Protein AF-A0A7D6W8D1-F1 (afdb_monomer_lite)

Radius of gyration: 21.05 Å; chains: 1; bounding box: 53×31×63 Å

Structure (mmCIF, N/CA/C/O backbone):
data_AF-A0A7D6W8D1-F1
#
_entry.id   AF-A0A7D6W8D1-F1
#
loop_
_atom_site.group_PDB
_atom_site.id
_atom_site.type_symbol
_atom_site.label_atom_id
_atom_site.label_alt_id
_atom_site.label_comp_id
_atom_site.label_asym_id
_atom_site.label_entity_id
_atom_site.label_seq_id
_atom_site.pdbx_PDB_ins_code
_atom_site.Cartn_x
_atom_site.Cartn_y
_atom_site.Cartn_z
_atom_site.occupancy
_atom_site.B_iso_or_equiv
_atom_site.auth_seq_id
_atom_site.auth_comp_id
_atom_site.auth_asym_id
_atom_site.auth_atom_id
_atom_site.pdbx_PDB_model_num
ATOM 1 N N . MET A 1 1 ? 0.403 -10.219 30.443 1.00 34.69 1 MET A N 1
ATOM 2 C CA . MET A 1 1 ? 1.662 -10.890 30.055 1.00 34.69 1 MET A CA 1
ATOM 3 C C . MET A 1 1 ? 2.027 -10.420 28.654 1.00 34.69 1 MET A C 1
ATOM 5 O O . MET A 1 1 ? 1.170 -10.402 27.784 1.00 34.69 1 MET A O 1
ATOM 9 N N . LYS A 1 2 ? 3.244 -9.894 28.506 1.00 34.69 2 LYS A N 1
ATOM 10 C CA . LYS A 1 2 ? 3.793 -9.211 27.327 1.00 34.69 2 LYS A CA 1
ATOM 11 C C . LYS A 1 2 ? 3.785 -10.107 26.075 1.00 34.69 2 LYS A C 1
ATOM 13 O O . LYS A 1 2 ? 4.650 -10.960 25.952 1.00 34.69 2 LYS A O 1
ATOM 18 N N . THR A 1 3 ? 2.891 -9.864 25.123 1.00 34.53 3 THR A N 1
ATOM 19 C CA . THR A 1 3 ? 3.037 -10.349 23.731 1.00 34.53 3 THR A CA 1
ATOM 20 C C . THR A 1 3 ? 2.698 -9.265 22.702 1.00 34.53 3 THR A C 1
ATOM 22 O O . THR A 1 3 ? 2.499 -9.554 21.528 1.00 34.53 3 THR A O 1
ATOM 25 N N . LYS A 1 4 ? 2.643 -7.988 23.116 1.00 42.78 4 LYS A N 1
ATOM 26 C CA . LYS A 1 4 ? 2.142 -6.894 22.266 1.00 42.78 4 LYS A CA 1
ATOM 27 C C . LYS A 1 4 ? 3.167 -6.298 21.284 1.00 42.78 4 LYS A C 1
ATOM 29 O O . LYS A 1 4 ? 2.810 -5.379 20.563 1.00 42.78 4 LYS A O 1
ATOM 34 N N . SER A 1 5 ? 4.412 -6.784 21.218 1.00 48.47 5 SER A N 1
ATOM 35 C CA . SER A 1 5 ? 5.469 -6.115 20.430 1.00 48.47 5 SER A CA 1
ATOM 36 C C . SER A 1 5 ? 6.095 -6.919 19.283 1.00 48.47 5 SER A C 1
ATOM 38 O O . SER A 1 5 ? 6.816 -6.321 18.492 1.00 48.47 5 SER A O 1
ATOM 40 N N . SER A 1 6 ? 5.840 -8.227 19.133 1.00 50.16 6 SER A N 1
ATOM 41 C CA . SER A 1 6 ? 6.478 -9.037 18.069 1.00 50.16 6 SER A CA 1
ATOM 42 C C . SER A 1 6 ? 5.595 -9.294 16.841 1.00 50.16 6 SER A C 1
ATOM 44 O O . SER A 1 6 ? 6.110 -9.490 15.742 1.00 50.16 6 SER A O 1
ATOM 46 N N . LEU A 1 7 ? 4.271 -9.268 17.003 1.00 59.12 7 LEU A N 1
ATOM 47 C CA . LEU A 1 7 ? 3.308 -9.635 15.960 1.00 59.12 7 LEU A CA 1
ATOM 48 C C . LEU A 1 7 ? 3.253 -8.655 14.766 1.00 59.12 7 LEU A C 1
ATOM 50 O O . LEU A 1 7 ? 3.297 -9.128 13.629 1.00 59.12 7 LEU A O 1
ATOM 54 N N . PRO A 1 8 ? 3.239 -7.316 14.958 1.00 62.81 8 PRO A N 1
ATOM 55 C CA . PRO A 1 8 ? 3.261 -6.399 13.819 1.00 62.81 8 PRO A CA 1
ATOM 56 C C . PRO A 1 8 ? 4.590 -6.466 13.056 1.00 62.81 8 PRO A C 1
ATOM 58 O O . PRO A 1 8 ? 4.578 -6.442 11.831 1.00 62.81 8 PRO A O 1
ATOM 61 N N . GLY A 1 9 ? 5.723 -6.641 13.748 1.00 62.62 9 GLY A N 1
ATOM 62 C CA . GLY A 1 9 ? 7.040 -6.770 13.113 1.00 62.62 9 GLY A CA 1
ATOM 63 C C . GLY A 1 9 ? 7.164 -8.008 12.218 1.00 62.62 9 GLY A C 1
ATOM 64 O O . GLY A 1 9 ? 7.670 -7.914 11.101 1.00 62.62 9 GLY A O 1
ATOM 65 N N . ALA A 1 10 ? 6.637 -9.153 12.666 1.00 68.94 10 ALA A N 1
ATOM 66 C CA . ALA A 1 10 ? 6.612 -10.378 11.865 1.00 68.94 10 ALA A CA 1
ATOM 67 C C . ALA A 1 10 ? 5.734 -10.238 10.606 1.00 68.94 10 ALA A C 1
ATOM 69 O O . ALA A 1 10 ? 6.108 -10.722 9.538 1.00 68.94 10 ALA A O 1
ATOM 70 N N . LEU A 1 11 ? 4.605 -9.524 10.705 1.00 68.69 11 LEU A N 1
ATOM 71 C CA . LEU A 1 11 ? 3.729 -9.231 9.564 1.00 68.69 11 LEU A CA 1
ATOM 72 C C . LEU A 1 11 ? 4.390 -8.296 8.538 1.00 68.69 11 LEU A C 1
ATOM 74 O O . LEU A 1 11 ? 4.254 -8.548 7.341 1.00 68.69 11 LEU A O 1
ATOM 78 N N . ILE A 1 12 ? 5.144 -7.272 8.978 1.00 67.12 12 ILE A N 1
ATOM 79 C CA . ILE A 1 12 ? 5.955 -6.417 8.079 1.00 67.12 12 ILE 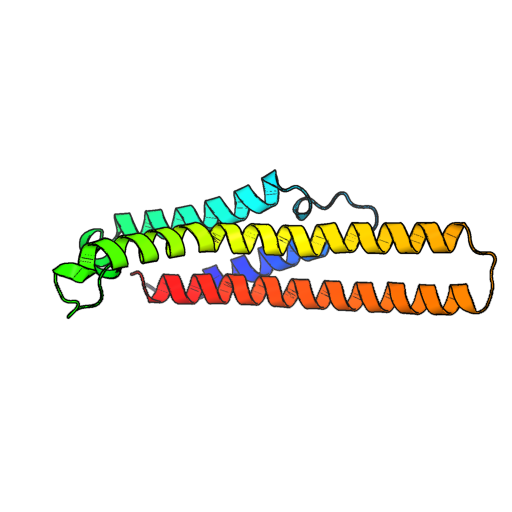A CA 1
ATOM 80 C C . ILE A 1 12 ? 6.881 -7.290 7.250 1.00 67.12 12 ILE A C 1
ATOM 82 O O . ILE A 1 12 ? 6.911 -7.188 6.026 1.00 67.12 12 ILE A O 1
ATOM 86 N N . PHE A 1 13 ? 7.650 -8.132 7.940 1.00 68.44 13 PHE A N 1
ATOM 87 C CA . PHE A 1 13 ? 8.709 -8.904 7.317 1.00 68.44 13 PHE A CA 1
ATOM 88 C C . PHE A 1 13 ? 8.142 -9.925 6.329 1.00 68.44 13 PHE A C 1
ATOM 90 O O . PHE A 1 13 ? 8.647 -10.049 5.218 1.00 68.44 13 PHE A O 1
ATOM 97 N N . LEU A 1 14 ? 7.038 -10.587 6.689 1.00 75.00 14 LEU A N 1
ATOM 98 C CA . LEU A 1 14 ? 6.350 -11.536 5.817 1.00 75.00 14 LEU A CA 1
ATOM 99 C C . LEU A 1 14 ? 5.811 -10.866 4.545 1.00 75.00 14 LEU A C 1
ATOM 101 O O . LEU A 1 14 ? 6.018 -11.378 3.448 1.00 75.00 14 LEU A O 1
ATOM 105 N N . ILE A 1 15 ? 5.166 -9.704 4.667 1.00 74.19 15 ILE A N 1
ATOM 106 C CA . ILE A 1 15 ? 4.581 -9.005 3.512 1.00 74.19 15 ILE A CA 1
ATOM 107 C C . ILE A 1 15 ? 5.665 -8.395 2.627 1.00 74.19 15 ILE A C 1
ATOM 109 O O . ILE A 1 15 ? 5.587 -8.503 1.405 1.00 74.19 15 ILE A O 1
ATOM 113 N N . ALA A 1 16 ? 6.703 -7.809 3.225 1.00 72.31 16 ALA A N 1
ATOM 114 C CA . ALA A 1 16 ? 7.852 -7.305 2.483 1.00 72.31 16 ALA A CA 1
ATOM 115 C C . ALA A 1 16 ? 8.545 -8.431 1.701 1.00 72.31 16 ALA A C 1
ATOM 117 O O . ALA A 1 16 ? 8.863 -8.249 0.529 1.00 72.31 16 ALA A O 1
ATOM 118 N N . PHE A 1 17 ? 8.716 -9.607 2.312 1.00 77.56 17 PHE A N 1
ATOM 119 C CA . PHE A 1 17 ? 9.337 -10.763 1.669 1.00 77.56 17 PHE A CA 1
ATOM 120 C C . PHE A 1 17 ? 8.506 -11.296 0.493 1.00 77.56 17 PHE A C 1
ATOM 122 O O . PHE A 1 17 ? 9.049 -11.537 -0.583 1.00 77.56 17 PHE A O 1
ATOM 129 N N . ILE A 1 18 ? 7.182 -11.402 0.653 1.00 75.31 18 ILE A N 1
ATOM 130 C CA . ILE A 1 18 ? 6.268 -11.811 -0.427 1.00 75.31 18 ILE A CA 1
ATOM 131 C C . ILE A 1 18 ? 6.292 -10.806 -1.589 1.00 75.31 18 ILE A C 1
ATOM 133 O O . ILE A 1 18 ? 6.312 -11.211 -2.752 1.00 75.31 18 ILE A O 1
ATOM 137 N N . ASN A 1 19 ? 6.322 -9.503 -1.294 1.00 77.56 19 ASN A N 1
ATOM 138 C CA . ASN A 1 19 ? 6.387 -8.467 -2.325 1.00 77.56 19 ASN A CA 1
ATOM 139 C C . ASN A 1 19 ? 7.728 -8.481 -3.069 1.00 77.56 19 ASN A C 1
ATOM 141 O O . ASN A 1 19 ? 7.734 -8.379 -4.290 1.00 77.56 19 ASN A O 1
ATOM 145 N N . LEU A 1 20 ? 8.842 -8.669 -2.354 1.00 76.25 20 LEU A N 1
ATOM 146 C CA . LEU A 1 20 ? 10.180 -8.780 -2.944 1.00 76.25 20 LEU A CA 1
ATOM 147 C C . LEU A 1 20 ? 10.312 -10.007 -3.848 1.00 76.25 20 LEU A C 1
ATOM 149 O O . LEU A 1 20 ? 10.828 -9.881 -4.954 1.00 76.25 20 LEU A O 1
ATOM 153 N N . ILE A 1 21 ? 9.801 -11.170 -3.425 1.00 75.88 21 ILE A N 1
ATOM 154 C CA . ILE A 1 21 ? 9.742 -12.363 -4.285 1.00 75.88 21 ILE A CA 1
ATOM 155 C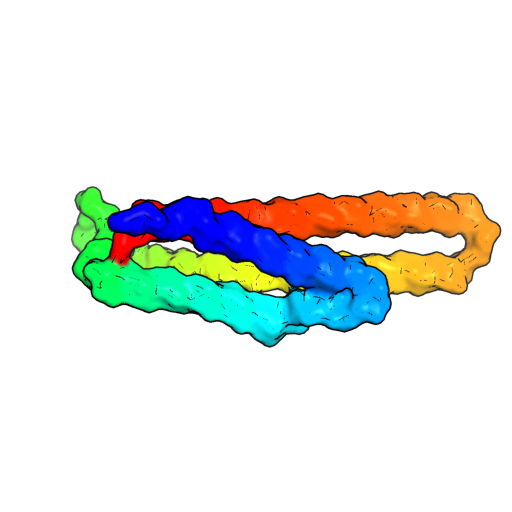 C . ILE A 1 21 ? 8.905 -12.070 -5.530 1.00 75.88 21 ILE A C 1
ATOM 157 O O . ILE A 1 21 ? 9.316 -12.408 -6.635 1.00 75.88 21 ILE A O 1
ATOM 161 N N . GLY A 1 22 ? 7.765 -11.395 -5.367 1.00 70.25 22 GLY A N 1
ATOM 162 C CA . GLY A 1 22 ? 6.901 -11.014 -6.482 1.00 70.25 22 GLY A CA 1
ATOM 163 C C . GLY A 1 22 ? 7.525 -10.029 -7.473 1.00 70.25 22 GLY A C 1
ATOM 164 O O . GLY A 1 22 ? 7.061 -9.964 -8.608 1.00 70.25 22 GLY A O 1
ATOM 165 N N . LEU A 1 23 ? 8.568 -9.299 -7.072 1.00 70.81 23 LEU A N 1
ATOM 166 C CA . LEU A 1 23 ? 9.321 -8.391 -7.939 1.00 70.81 23 LEU A CA 1
ATOM 167 C C . LEU A 1 23 ? 10.437 -9.094 -8.723 1.00 70.81 23 LEU A C 1
ATOM 169 O O . LEU A 1 23 ? 11.026 -8.499 -9.623 1.00 70.81 23 LEU A O 1
ATOM 173 N N . THR A 1 24 ? 10.781 -10.337 -8.365 1.00 71.94 24 THR A N 1
ATOM 174 C CA . THR A 1 24 ? 11.883 -11.034 -9.033 1.00 71.94 24 THR A CA 1
ATOM 175 C C . THR A 1 24 ? 11.520 -11.347 -10.487 1.00 71.94 24 THR A C 1
ATOM 177 O O . THR A 1 24 ? 10.457 -11.925 -10.749 1.00 71.94 24 THR A O 1
ATOM 180 N N . PRO A 1 25 ? 12.387 -10.984 -11.451 1.00 64.44 25 PRO A N 1
ATOM 181 C CA . PRO A 1 25 ? 12.108 -11.212 -12.859 1.00 64.44 25 PRO A CA 1
ATOM 182 C C . PRO A 1 25 ? 11.986 -12.714 -13.139 1.00 64.44 25 PRO A C 1
ATOM 184 O O . PRO A 1 25 ? 12.692 -13.526 -12.543 1.00 64.44 25 PRO A O 1
ATOM 187 N N . PHE A 1 26 ? 11.095 -13.070 -14.068 1.00 63.47 26 PHE A N 1
ATOM 188 C CA . PHE A 1 26 ? 10.797 -14.447 -14.499 1.00 63.47 26 PHE A CA 1
ATOM 189 C C . PHE A 1 26 ? 10.055 -15.341 -13.498 1.00 63.47 26 PHE A C 1
ATOM 191 O O . PHE A 1 26 ? 9.836 -16.518 -13.790 1.00 63.47 26 PHE A O 1
ATOM 198 N N . THR A 1 27 ? 9.601 -14.813 -12.361 1.00 66.75 27 THR A N 1
ATOM 199 C CA . THR A 1 27 ? 8.677 -15.541 -11.485 1.00 66.75 27 THR A CA 1
ATOM 200 C C . THR A 1 27 ? 7.248 -15.046 -11.682 1.00 66.75 27 THR A C 1
ATOM 202 O O . THR A 1 27 ? 6.993 -13.847 -11.791 1.00 66.75 27 THR A O 1
ATOM 205 N N . PHE A 1 28 ? 6.281 -15.968 -11.710 1.00 60.25 28 PHE A N 1
ATOM 206 C CA . PHE A 1 28 ? 4.890 -15.590 -11.478 1.00 60.25 28 PHE A CA 1
ATOM 207 C C . PHE A 1 28 ? 4.760 -15.221 -10.001 1.00 60.25 28 PHE A C 1
ATOM 209 O O . PHE A 1 28 ? 4.624 -16.090 -9.139 1.00 60.25 28 PHE A O 1
ATOM 216 N N . GLY A 1 29 ? 4.851 -13.925 -9.701 1.00 62.94 29 GLY A N 1
ATOM 217 C CA . GLY A 1 29 ? 4.718 -13.434 -8.338 1.00 62.94 29 GLY A CA 1
ATOM 218 C C . GLY A 1 29 ? 3.348 -13.798 -7.773 1.00 62.94 29 GLY A C 1
ATOM 219 O O . GLY A 1 29 ? 2.327 -13.354 -8.296 1.00 62.94 29 GLY A O 1
ATOM 220 N N . LEU A 1 30 ? 3.304 -14.569 -6.683 1.00 61.22 30 LEU A N 1
ATOM 221 C CA . LEU A 1 30 ? 2.058 -14.923 -5.981 1.00 61.22 30 LEU A CA 1
ATOM 222 C C . LEU A 1 30 ? 1.227 -13.671 -5.630 1.00 61.22 30 LEU A C 1
ATOM 224 O O . LEU A 1 30 ? 0.001 -13.684 -5.722 1.00 61.22 30 LEU A O 1
ATOM 228 N N . SER A 1 31 ? 1.904 -12.562 -5.322 1.00 62.41 31 SER A N 1
ATOM 229 C CA . SER A 1 31 ? 1.340 -11.239 -5.025 1.00 62.41 31 SER A CA 1
ATOM 230 C C . SER A 1 31 ? 0.745 -10.488 -6.225 1.00 62.41 31 SER A C 1
ATOM 232 O O . SER A 1 31 ? -0.041 -9.565 -6.017 1.00 62.41 31 SER A O 1
ATOM 234 N N . SER A 1 32 ? 1.063 -10.884 -7.464 1.00 61.88 32 SER A N 1
ATOM 235 C CA . SER A 1 32 ? 0.444 -10.321 -8.676 1.00 61.88 32 SER A CA 1
ATOM 236 C C . SER A 1 32 ? -0.991 -10.815 -8.877 1.00 61.88 32 SER A C 1
ATOM 238 O O . SER A 1 32 ? -1.820 -10.121 -9.466 1.00 61.88 32 SER A O 1
ATOM 240 N N . SER A 1 33 ? -1.312 -12.004 -8.354 1.00 70.88 33 SER A N 1
ATOM 241 C CA . SER A 1 33 ? -2.658 -12.551 -8.449 1.00 70.88 33 SER A CA 1
ATOM 242 C C . SER A 1 33 ? -3.597 -11.822 -7.483 1.00 70.88 33 SER A C 1
ATOM 244 O O . SER A 1 33 ? -3.390 -11.790 -6.265 1.00 70.88 33 SER A O 1
ATOM 246 N N . LEU A 1 34 ? -4.663 -11.239 -8.039 1.00 68.88 34 LEU A N 1
ATOM 247 C CA . LEU A 1 34 ? -5.655 -10.482 -7.272 1.00 68.88 34 LEU A CA 1
ATOM 248 C C . LEU A 1 34 ? -6.258 -11.327 -6.147 1.00 68.88 34 LEU A C 1
ATOM 250 O O . LEU A 1 34 ? -6.443 -10.835 -5.039 1.00 68.88 34 LEU A O 1
ATOM 254 N N . TRP A 1 35 ? -6.506 -12.609 -6.408 1.00 71.62 35 TRP A N 1
ATOM 255 C CA . TRP A 1 35 ? -7.082 -13.555 -5.452 1.00 71.62 35 TRP A CA 1
ATOM 256 C C . TRP A 1 35 ? -6.199 -13.770 -4.219 1.00 71.62 35 TRP A C 1
ATOM 258 O O . TRP A 1 35 ? -6.697 -13.726 -3.097 1.00 71.62 35 TRP A O 1
ATOM 268 N N . PHE A 1 36 ? -4.887 -13.941 -4.400 1.00 73.81 36 PHE A N 1
ATOM 269 C CA . PHE A 1 36 ? -3.970 -14.150 -3.279 1.00 73.81 36 PHE A CA 1
ATOM 270 C C . PHE A 1 36 ? -3.775 -12.867 -2.461 1.00 73.81 36 PHE A C 1
ATOM 272 O O . PHE A 1 36 ? -3.887 -12.887 -1.235 1.00 73.81 36 PHE A O 1
ATOM 279 N N . SER A 1 37 ? -3.543 -11.736 -3.138 1.00 73.88 37 SER A N 1
ATOM 280 C CA . SER A 1 37 ? -3.335 -10.435 -2.487 1.00 73.88 37 SER A CA 1
ATOM 281 C C . SER A 1 37 ? -4.587 -9.959 -1.737 1.00 73.88 37 SER A C 1
ATOM 283 O O . SER A 1 37 ? -4.506 -9.513 -0.588 1.00 73.88 37 SER A O 1
ATOM 285 N N . SER A 1 38 ? -5.769 -10.134 -2.342 1.00 68.31 38 SER A N 1
ATOM 286 C CA . SER A 1 38 ? -7.046 -9.837 -1.685 1.00 68.31 38 SER A CA 1
ATOM 287 C C . SER A 1 38 ? -7.339 -10.774 -0.520 1.00 68.31 38 SER A C 1
ATOM 289 O O . SER A 1 38 ? -7.724 -10.291 0.541 1.00 68.31 38 SER A O 1
ATOM 291 N N . GLY A 1 39 ? -7.085 -12.078 -0.659 1.00 80.00 39 GLY A N 1
ATOM 292 C CA . GLY A 1 39 ? -7.276 -13.044 0.421 1.00 80.00 39 GLY A CA 1
ATOM 293 C C . GLY A 1 39 ? -6.433 -12.727 1.658 1.00 80.00 39 GLY A C 1
ATOM 294 O O . GLY A 1 39 ? -6.948 -12.746 2.775 1.00 80.00 39 GLY A O 1
ATOM 295 N N . LEU A 1 40 ? -5.160 -12.366 1.470 1.00 74.94 40 LEU A N 1
ATOM 296 C CA . LEU A 1 40 ? -4.253 -12.045 2.575 1.00 74.94 40 LEU A CA 1
ATOM 297 C C . LEU A 1 40 ? -4.678 -10.761 3.305 1.00 74.94 40 LEU A C 1
ATOM 299 O O . LEU A 1 40 ? -4.759 -10.744 4.534 1.00 74.94 40 LEU A O 1
ATOM 303 N N . ALA A 1 41 ? -5.014 -9.703 2.564 1.00 75.44 41 ALA A N 1
ATOM 304 C CA . ALA A 1 41 ? -5.470 -8.445 3.152 1.00 75.44 41 ALA A CA 1
ATOM 305 C C . ALA A 1 41 ? -6.834 -8.573 3.848 1.00 75.44 41 ALA A C 1
ATOM 307 O O . ALA A 1 41 ? -7.009 -8.063 4.956 1.00 75.44 41 ALA A O 1
ATOM 308 N N . LEU A 1 42 ? -7.794 -9.257 3.216 1.00 78.94 42 LEU A N 1
ATOM 309 C CA . LEU A 1 42 ? -9.143 -9.425 3.754 1.00 78.94 42 LEU A CA 1
ATOM 310 C C . LEU A 1 42 ? -9.138 -10.334 4.988 1.00 78.94 42 LEU A C 1
ATOM 312 O O . LEU A 1 42 ? -9.845 -10.047 5.946 1.00 78.94 42 LEU A O 1
ATOM 316 N N . SER A 1 43 ? -8.305 -11.380 5.001 1.00 80.88 43 SER A N 1
ATOM 317 C CA . SER A 1 43 ? -8.121 -12.258 6.164 1.00 80.88 43 SER A CA 1
ATOM 318 C C . SER A 1 43 ? -7.540 -11.503 7.364 1.00 80.88 43 SER A C 1
ATOM 320 O O . SER A 1 43 ? -8.100 -11.554 8.459 1.00 80.88 43 SER A O 1
ATOM 322 N N . LEU A 1 44 ? -6.468 -10.725 7.159 1.00 75.62 44 LEU A N 1
ATOM 323 C CA . LEU A 1 44 ? -5.851 -9.939 8.235 1.00 75.62 44 LEU A CA 1
ATOM 324 C C . LEU A 1 44 ? -6.789 -8.852 8.771 1.00 75.62 44 LEU A C 1
ATOM 326 O O . LEU A 1 44 ? -6.870 -8.649 9.982 1.00 75.62 44 LEU A O 1
ATOM 330 N N . TRP A 1 45 ? -7.534 -8.180 7.892 1.00 76.75 45 TRP A N 1
ATOM 331 C CA . TRP A 1 45 ? -8.521 -7.183 8.307 1.00 76.75 45 TRP A CA 1
ATOM 332 C C . TRP A 1 45 ? -9.732 -7.812 9.005 1.00 76.75 45 TRP A C 1
ATOM 334 O O . TRP A 1 45 ? -10.178 -7.328 10.045 1.00 76.75 45 TRP A O 1
ATOM 344 N N . GLY A 1 46 ? -10.228 -8.932 8.479 1.00 75.06 46 GLY A N 1
ATOM 345 C CA . GLY A 1 46 ? -11.308 -9.707 9.081 1.00 75.06 46 GLY A CA 1
ATOM 346 C C . GLY A 1 46 ? -10.950 -10.186 10.485 1.00 75.06 46 GLY A C 1
ATOM 347 O O . GLY A 1 46 ? -11.768 -10.064 11.393 1.00 75.06 46 GLY A O 1
ATOM 348 N N . TYR A 1 47 ? -9.708 -10.633 10.699 1.00 76.88 47 TYR A N 1
ATOM 349 C CA . TYR A 1 47 ? -9.208 -10.995 12.025 1.00 76.88 47 TYR A CA 1
ATOM 350 C C . TYR A 1 47 ? -9.262 -9.819 13.015 1.00 76.88 47 TYR A C 1
ATOM 352 O O . TYR A 1 47 ? -9.674 -10.004 14.159 1.00 76.88 47 TYR A O 1
ATOM 360 N N . LEU A 1 48 ? -8.911 -8.601 12.587 1.00 73.12 48 LEU A N 1
ATOM 361 C CA . LEU A 1 48 ? -8.973 -7.406 13.439 1.00 73.12 48 LEU A CA 1
ATOM 362 C C . LEU A 1 48 ? -1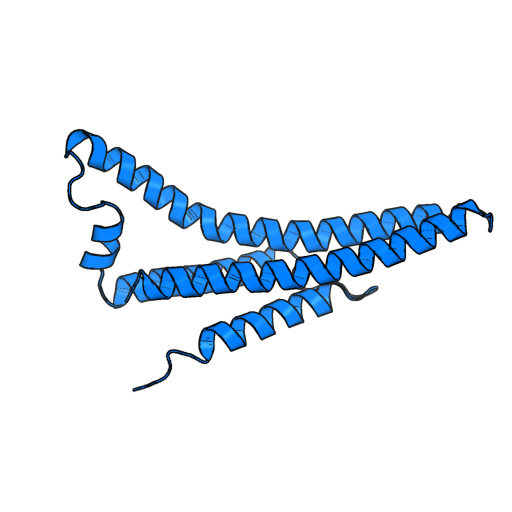0.412 -7.032 13.820 1.00 73.12 48 LEU A C 1
ATOM 364 O O . LEU A 1 48 ? -10.676 -6.753 14.990 1.00 73.12 48 LEU A O 1
ATOM 368 N N . ILE A 1 49 ? -11.347 -7.062 12.864 1.00 76.25 49 ILE A N 1
ATOM 369 C CA . ILE A 1 49 ? -12.773 -6.814 13.137 1.00 76.25 49 ILE A CA 1
ATOM 370 C C . ILE A 1 49 ? -13.322 -7.880 14.092 1.00 76.25 49 ILE A C 1
ATOM 372 O O . ILE A 1 49 ? -13.987 -7.553 15.076 1.00 76.25 49 ILE A O 1
ATOM 376 N N . PHE A 1 50 ? -13.015 -9.152 13.829 1.00 77.31 50 PHE A N 1
ATOM 377 C CA . PHE A 1 50 ? -13.499 -10.270 14.632 1.00 77.31 50 PHE A CA 1
ATOM 378 C C . PHE A 1 50 ? -12.953 -10.217 16.065 1.00 77.31 50 PHE A C 1
ATOM 380 O O . PHE A 1 50 ? -13.715 -10.355 17.020 1.00 77.31 50 PHE A O 1
ATOM 387 N N . SER A 1 51 ? -11.659 -9.922 16.228 1.00 72.56 51 SER A N 1
ATOM 388 C CA . SER A 1 51 ? -11.040 -9.693 17.537 1.00 72.56 51 SER A CA 1
ATOM 389 C C . SER A 1 51 ? -11.714 -8.537 18.287 1.00 72.56 51 SER A C 1
ATOM 391 O O . SER A 1 51 ? -12.056 -8.690 19.459 1.00 72.56 51 SER A O 1
ATOM 393 N N . GLY A 1 52 ? -11.965 -7.402 17.622 1.00 68.50 52 GLY A N 1
ATOM 394 C CA . GLY A 1 52 ? -12.619 -6.240 18.236 1.00 68.50 52 GLY A CA 1
ATOM 395 C C . GLY A 1 52 ? -14.060 -6.514 18.688 1.00 68.50 52 GLY A C 1
ATOM 396 O O . GLY A 1 52 ? -14.464 -6.090 19.773 1.00 68.50 52 GLY A O 1
ATOM 397 N N . MET A 1 53 ? -14.825 -7.281 17.901 1.00 69.25 53 MET A N 1
ATOM 398 C CA . MET A 1 53 ? -16.175 -7.714 18.279 1.00 69.25 53 MET A CA 1
ATOM 399 C C . MET A 1 53 ? -16.180 -8.664 19.481 1.00 69.25 53 MET A C 1
ATOM 401 O O . MET A 1 53 ? -17.074 -8.559 20.321 1.00 69.25 53 MET A O 1
ATOM 405 N N . LEU A 1 54 ? -15.210 -9.579 19.569 1.00 74.44 54 LEU A N 1
ATOM 406 C CA . LEU A 1 54 ? -15.138 -10.566 20.648 1.00 74.44 54 LEU A CA 1
ATOM 407 C C . LEU A 1 54 ? -14.725 -9.957 21.991 1.00 74.44 54 LEU A C 1
ATOM 409 O O . LEU A 1 54 ? -15.295 -10.325 23.017 1.00 74.44 54 LEU A O 1
ATOM 413 N N . TYR A 1 55 ? -13.756 -9.035 22.006 1.00 70.12 55 TYR A N 1
ATOM 414 C CA . TYR A 1 55 ? -13.256 -8.469 23.261 1.00 70.12 55 TYR A CA 1
ATOM 415 C C . TYR A 1 55 ? -14.227 -7.470 23.891 1.00 70.12 55 TYR A C 1
ATOM 417 O O . TYR A 1 55 ? -14.469 -7.545 25.094 1.00 70.12 55 TYR A O 1
ATOM 425 N N . ASN A 1 56 ? -14.795 -6.535 23.118 1.00 71.19 56 ASN A N 1
ATOM 426 C CA . ASN A 1 56 ? -15.735 -5.538 23.642 1.00 71.19 56 ASN A CA 1
ATOM 427 C C . ASN 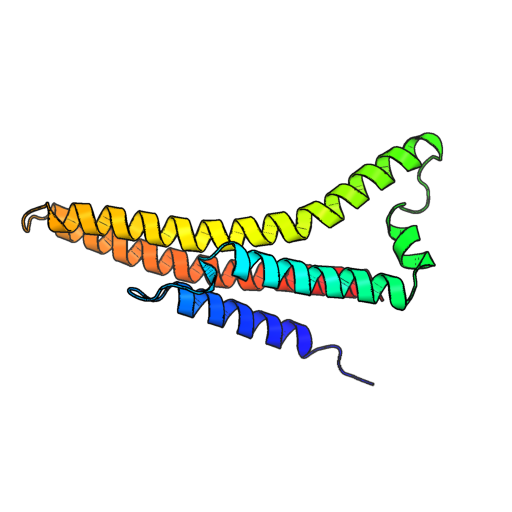A 1 56 ? -16.716 -5.028 22.566 1.00 71.19 56 ASN A C 1
ATOM 429 O O . ASN A 1 56 ? -16.518 -3.932 22.029 1.00 71.19 56 ASN A O 1
ATOM 433 N N . PRO A 1 57 ? -17.852 -5.711 22.327 1.00 68.12 57 PRO A N 1
ATOM 434 C CA . PRO A 1 57 ? -18.797 -5.312 21.280 1.00 68.12 57 PRO A CA 1
ATOM 435 C C . PRO A 1 57 ? -19.413 -3.927 21.536 1.00 68.12 57 PRO A C 1
ATOM 437 O O . PRO A 1 57 ? -19.660 -3.171 20.602 1.00 68.12 57 PRO A O 1
ATOM 440 N N . LYS A 1 58 ? -19.606 -3.542 22.807 1.00 65.75 58 LYS A N 1
ATOM 441 C CA . LYS A 1 58 ? -20.167 -2.230 23.180 1.00 65.75 58 LYS A CA 1
ATOM 442 C C . LYS A 1 58 ? -19.212 -1.066 22.899 1.00 65.75 58 LYS A C 1
ATOM 444 O O . LYS A 1 58 ? -19.661 -0.021 22.446 1.00 65.75 58 LYS A O 1
ATOM 449 N N . LYS A 1 59 ? -17.906 -1.237 23.148 1.00 68.12 59 LYS A N 1
ATOM 450 C CA . LYS A 1 59 ? -16.896 -0.215 22.807 1.00 68.12 59 LYS A CA 1
ATOM 451 C C . LYS A 1 59 ? -16.635 -0.174 21.306 1.00 68.12 59 LYS A C 1
ATOM 453 O O . LYS A 1 59 ? -16.479 0.911 20.764 1.00 68.12 59 LYS A O 1
ATOM 458 N N . PHE A 1 60 ? -16.649 -1.334 20.649 1.00 66.81 60 PHE A N 1
ATOM 459 C CA . PHE A 1 60 ? -16.528 -1.437 19.199 1.00 66.81 60 PHE A CA 1
ATOM 460 C C . PHE A 1 60 ? -17.661 -0.687 18.483 1.00 66.81 60 PHE A C 1
ATOM 462 O O . PHE A 1 60 ? -17.398 0.158 17.636 1.00 66.81 60 PHE A O 1
ATOM 469 N N . LEU A 1 61 ? -18.915 -0.905 18.895 1.00 66.75 61 LEU A N 1
ATOM 470 C CA . LEU A 1 61 ? -20.067 -0.185 18.343 1.00 66.75 61 LEU A CA 1
ATOM 471 C C . LEU A 1 61 ? -20.094 1.298 18.743 1.00 66.75 61 LEU A C 1
ATOM 473 O O . LEU A 1 61 ? -20.515 2.139 17.955 1.00 66.75 61 LEU A O 1
ATOM 477 N N . GLY A 1 62 ? -19.618 1.627 19.948 1.00 66.06 62 GLY A N 1
ATOM 478 C CA . GLY A 1 62 ? -19.499 3.006 20.419 1.00 66.06 62 GLY A CA 1
ATOM 479 C C . GLY A 1 62 ? -18.478 3.840 19.644 1.00 66.06 62 GLY A C 1
ATOM 480 O O . GLY A 1 62 ? -18.593 5.056 19.639 1.00 66.06 62 GLY A O 1
ATOM 481 N N . HIS A 1 63 ? -17.517 3.220 18.951 1.00 67.44 63 HIS A N 1
ATOM 482 C CA . HIS A 1 63 ? -16.553 3.949 18.125 1.00 67.44 63 HIS A CA 1
ATOM 483 C C . HIS A 1 63 ? -17.180 4.550 16.860 1.00 67.44 63 HIS A C 1
ATOM 485 O O . HIS A 1 63 ? -16.733 5.597 16.402 1.00 67.44 63 HIS A O 1
ATOM 491 N N . PHE A 1 64 ? -18.265 3.960 16.345 1.00 67.19 64 PHE A N 1
ATOM 492 C CA . PHE A 1 64 ? -18.980 4.519 15.194 1.00 67.19 64 PHE A CA 1
ATOM 493 C C . PHE A 1 64 ? -19.620 5.888 15.483 1.00 67.19 64 PHE A C 1
ATOM 495 O O . PHE A 1 64 ? -20.039 6.567 14.547 1.00 67.19 64 PHE A O 1
ATOM 502 N N . LEU A 1 65 ? -19.700 6.310 16.755 1.00 65.12 65 LEU A N 1
ATOM 503 C CA . LEU A 1 65 ? -20.143 7.646 17.141 1.00 65.12 65 LEU A CA 1
ATOM 504 C C . LEU A 1 65 ? -19.154 8.302 18.121 1.00 65.12 65 LEU A C 1
ATOM 506 O O . LEU A 1 65 ? -19.042 7.865 19.266 1.00 65.12 65 LEU A O 1
ATOM 510 N N . PRO A 1 66 ? -18.510 9.424 17.763 1.00 60.56 66 PRO A N 1
ATOM 511 C CA . PRO A 1 66 ? -17.804 10.236 18.735 1.00 60.56 66 PRO A CA 1
ATOM 512 C C . PRO A 1 66 ? -18.797 10.803 19.760 1.00 60.56 66 PRO A C 1
ATOM 514 O O . PRO A 1 66 ? -19.900 11.258 19.422 1.00 60.56 66 PRO A O 1
ATOM 517 N N . SER A 1 67 ? -18.396 10.765 21.033 1.00 60.25 67 SER A N 1
ATOM 518 C CA . SER A 1 67 ? -19.185 11.270 22.156 1.00 60.25 67 SER A CA 1
ATOM 519 C C . SER A 1 67 ? -19.473 12.761 21.974 1.00 60.25 67 SER A C 1
ATOM 521 O O . SER A 1 67 ? -18.542 13.562 21.923 1.00 60.25 67 SER A O 1
ATOM 523 N N . GLY A 1 68 ? -20.754 13.127 21.894 1.00 61.66 68 GLY A N 1
ATOM 524 C CA . GLY A 1 68 ? -21.196 14.518 21.742 1.00 61.66 68 GLY A CA 1
ATOM 525 C C . GLY A 1 68 ? -21.769 14.878 20.368 1.00 61.66 68 GLY A C 1
ATOM 526 O O . GLY A 1 68 ? -22.043 16.050 20.123 1.00 61.66 68 GLY A O 1
ATOM 527 N N . THR A 1 69 ? -21.981 13.908 19.473 1.00 70.38 69 THR A N 1
ATOM 528 C CA . THR A 1 69 ? -22.667 14.168 18.198 1.00 70.38 69 THR A CA 1
ATOM 529 C C . THR A 1 69 ? -24.176 14.377 18.389 1.00 70.38 69 THR A C 1
ATOM 531 O O . THR A 1 69 ? -24.816 13.625 19.129 1.00 70.38 69 THR A O 1
ATOM 534 N N . PRO A 1 70 ? -24.783 15.391 17.740 1.00 75.06 70 PRO A N 1
ATOM 535 C CA . PRO A 1 70 ? -26.223 15.605 17.807 1.00 75.06 70 PRO A CA 1
ATOM 536 C C . PRO A 1 70 ? -26.965 14.407 17.200 1.00 75.06 70 PRO A C 1
ATOM 538 O O . PRO A 1 70 ? -26.615 13.926 16.121 1.00 75.06 70 PRO A O 1
ATOM 541 N N . VAL A 1 71 ? -28.024 13.954 17.880 1.00 76.44 71 VAL A N 1
ATOM 542 C CA . VAL A 1 71 ? -28.769 12.721 17.551 1.00 76.44 71 VAL A CA 1
ATOM 543 C C . VAL A 1 71 ? -29.269 12.706 16.099 1.00 76.44 71 VAL A C 1
ATOM 545 O O . VAL A 1 71 ? -29.279 11.652 15.472 1.00 76.44 71 VAL A O 1
ATOM 548 N N . ILE A 1 72 ? -29.583 13.869 15.517 1.00 82.12 72 ILE A N 1
ATOM 549 C CA . ILE A 1 72 ? -30.013 13.985 14.113 1.00 82.12 72 ILE A CA 1
ATOM 550 C C . ILE A 1 72 ? -28.911 13.579 13.112 1.00 82.12 72 ILE A C 1
ATOM 552 O O . ILE A 1 72 ? -29.224 12.948 12.107 1.00 82.12 72 ILE A O 1
ATOM 556 N N . LEU A 1 73 ? -27.634 13.906 13.361 1.00 79.94 73 LEU A N 1
ATOM 557 C CA . LEU A 1 73 ? -26.524 13.554 12.452 1.00 79.94 73 LEU A CA 1
ATOM 558 C C . LEU A 1 73 ? -25.950 12.159 12.724 1.00 79.94 73 LEU A C 1
ATOM 560 O O . LEU A 1 73 ? -25.212 11.624 11.895 1.00 79.94 73 LEU A O 1
ATOM 564 N N . SER A 1 74 ? -26.293 11.566 13.868 1.00 77.50 74 SER A N 1
ATOM 565 C CA . SER A 1 74 ? -25.770 10.270 14.288 1.00 77.50 74 SER A CA 1
ATOM 566 C C . SER A 1 74 ? -25.926 9.139 13.252 1.00 77.50 74 SER A C 1
ATOM 568 O O . SER A 1 74 ? -24.915 8.494 12.973 1.00 77.50 74 SER A O 1
ATOM 570 N N . PRO A 1 75 ? -27.088 8.905 12.596 1.00 80.00 75 PRO A N 1
ATOM 571 C CA . PRO A 1 75 ? -27.209 7.797 11.644 1.00 80.00 75 PRO A CA 1
ATOM 572 C C . PRO A 1 75 ? -26.343 7.992 10.394 1.00 80.00 75 PRO A C 1
ATOM 574 O O . PRO A 1 75 ? -25.828 7.022 9.841 1.00 80.00 75 PRO A O 1
ATOM 577 N N . PHE A 1 76 ? -26.145 9.240 9.963 1.00 85.12 76 PHE A N 1
ATOM 578 C CA . PHE A 1 76 ? -25.334 9.548 8.789 1.00 85.12 76 PHE A CA 1
ATOM 579 C C . PHE A 1 76 ? -23.841 9.325 9.055 1.00 85.12 76 PHE A C 1
ATOM 581 O O . PHE A 1 76 ? -23.139 8.762 8.217 1.00 85.12 76 PHE A O 1
ATOM 588 N N . LEU A 1 77 ? -23.362 9.702 10.243 1.00 85.31 77 LEU A N 1
ATOM 589 C CA . LEU A 1 77 ? -21.964 9.506 10.621 1.00 85.31 77 LEU A CA 1
ATOM 590 C C . LEU A 1 77 ? -21.603 8.018 10.744 1.00 85.31 77 LEU A C 1
ATOM 592 O O . LEU A 1 77 ? -20.572 7.597 10.225 1.00 85.31 77 LEU A O 1
ATOM 596 N N . ILE A 1 78 ? -22.479 7.215 11.360 1.00 82.88 78 ILE A N 1
ATOM 597 C CA . ILE A 1 78 ? -22.300 5.756 11.466 1.00 82.88 78 ILE A CA 1
ATOM 598 C C . ILE A 1 78 ? -22.185 5.133 10.071 1.00 82.88 78 ILE A C 1
ATOM 600 O O . ILE A 1 78 ? -21.345 4.264 9.836 1.00 82.88 78 ILE A O 1
ATOM 604 N N . LEU A 1 79 ? -23.011 5.583 9.124 1.00 85.62 79 LEU A N 1
ATOM 605 C CA . LEU A 1 79 ? -22.982 5.090 7.750 1.00 85.62 79 LEU A CA 1
ATOM 606 C C . LEU A 1 79 ? -21.646 5.414 7.062 1.00 85.62 79 LEU A C 1
ATOM 608 O O . LEU A 1 79 ? -21.065 4.549 6.415 1.00 85.62 79 LEU A O 1
ATOM 612 N N . ILE A 1 80 ? -21.108 6.622 7.241 1.00 88.06 80 ILE A N 1
ATOM 613 C CA . ILE A 1 80 ? -19.799 6.979 6.673 1.00 88.06 80 ILE A CA 1
ATOM 614 C C . ILE A 1 80 ? -18.669 6.181 7.330 1.00 88.06 80 ILE A C 1
ATOM 616 O O . ILE A 1 80 ? -17.791 5.679 6.629 1.00 88.06 80 ILE A O 1
ATOM 620 N N . GLU A 1 81 ? -18.691 6.021 8.653 1.00 85.00 81 GLU A N 1
ATOM 621 C CA . GLU A 1 81 ? -17.634 5.302 9.367 1.00 85.00 81 GLU A CA 1
ATOM 622 C C . GLU A 1 81 ? -17.643 3.802 9.028 1.00 85.00 81 GLU A C 1
ATOM 624 O O . GLU A 1 81 ? -16.597 3.211 8.764 1.00 85.00 81 GLU A O 1
ATOM 629 N N . THR A 1 82 ? -18.821 3.182 8.909 1.00 83.12 82 THR A N 1
ATOM 630 C CA . THR A 1 82 ? -18.935 1.788 8.434 1.00 83.12 82 THR A CA 1
ATOM 631 C C . THR A 1 82 ? -18.393 1.616 7.013 1.00 83.12 82 THR A C 1
ATOM 633 O O . THR A 1 82 ? -17.672 0.652 6.745 1.00 83.12 82 THR A O 1
ATOM 636 N N . ILE A 1 83 ? -18.653 2.569 6.112 1.00 88.06 83 ILE A N 1
ATOM 637 C CA . ILE A 1 83 ? -18.063 2.581 4.767 1.00 88.06 83 ILE A CA 1
ATOM 638 C C . ILE A 1 83 ? -16.534 2.746 4.836 1.00 88.06 83 ILE A C 1
ATOM 640 O O . ILE A 1 83 ? -15.813 2.017 4.156 1.00 88.06 83 ILE A O 1
ATOM 644 N N . SER A 1 84 ? -16.020 3.646 5.679 1.00 84.69 84 SER A N 1
ATOM 645 C CA . SER A 1 84 ? -14.579 3.877 5.885 1.00 84.69 84 SER A CA 1
ATOM 646 C C . SER A 1 84 ? -13.847 2.605 6.335 1.00 84.69 84 SER A C 1
ATOM 648 O O . SER A 1 84 ? -12.814 2.235 5.762 1.00 84.69 84 SER A O 1
ATOM 650 N N . VAL A 1 85 ? -14.421 1.877 7.300 1.00 82.19 85 VAL A N 1
ATOM 651 C CA . VAL A 1 85 ? -13.887 0.600 7.802 1.00 82.19 85 VAL A CA 1
ATOM 652 C C . VAL A 1 85 ? -13.844 -0.474 6.707 1.00 82.19 85 VAL A C 1
ATOM 654 O O . VAL A 1 85 ? -12.896 -1.261 6.665 1.00 82.19 85 VAL A O 1
ATOM 657 N N . LEU A 1 86 ? -14.819 -0.502 5.791 1.00 82.56 86 LEU A N 1
ATOM 658 C CA . LEU A 1 86 ? -14.860 -1.458 4.674 1.00 82.56 86 LEU A CA 1
ATOM 659 C C . LEU A 1 86 ? -13.926 -1.085 3.513 1.00 82.56 86 LEU A C 1
ATOM 661 O O . LEU A 1 86 ? -13.324 -1.964 2.897 1.00 82.56 86 LEU A O 1
ATOM 665 N N . ILE A 1 87 ? -13.770 0.206 3.212 1.00 84.31 87 ILE A N 1
ATOM 666 C CA . ILE A 1 87 ? -12.906 0.680 2.120 1.00 84.31 87 ILE A CA 1
ATOM 667 C C . ILE A 1 87 ? -11.424 0.457 2.449 1.00 84.31 87 ILE A C 1
ATOM 669 O O . ILE A 1 87 ? -10.620 0.193 1.556 1.00 84.31 87 ILE A O 1
ATOM 673 N N . ARG A 1 88 ? -11.035 0.517 3.725 1.00 82.38 88 ARG A N 1
ATOM 674 C CA . ARG A 1 88 ? -9.635 0.405 4.157 1.00 82.38 88 ARG A CA 1
ATOM 675 C C . ARG A 1 88 ? -8.906 -0.865 3.661 1.00 82.38 88 ARG A C 1
ATOM 677 O O . ARG A 1 88 ? -7.878 -0.701 2.996 1.00 82.38 88 ARG A O 1
ATOM 684 N N . PRO A 1 89 ? -9.398 -2.104 3.871 1.00 75.19 89 PRO A N 1
ATOM 685 C CA . PRO A 1 89 ? -8.764 -3.304 3.312 1.00 75.19 89 PRO A CA 1
ATOM 686 C C . PRO A 1 89 ? -8.772 -3.300 1.782 1.00 75.19 89 PRO A C 1
ATOM 688 O O . PRO A 1 89 ? -7.789 -3.697 1.160 1.00 75.19 89 PRO A O 1
ATOM 691 N N . LEU A 1 90 ? -9.835 -2.782 1.163 1.00 81.94 90 LEU A N 1
ATOM 692 C CA . LEU A 1 90 ? -9.941 -2.705 -0.289 1.00 81.94 90 LEU A CA 1
ATOM 693 C C . LEU A 1 90 ? -8.856 -1.790 -0.877 1.00 81.94 90 LEU A C 1
ATOM 695 O O . LEU A 1 90 ? -8.127 -2.201 -1.777 1.00 81.94 90 LEU A O 1
ATOM 699 N N . THR A 1 91 ? -8.640 -0.601 -0.311 1.00 82.62 91 THR A N 1
ATOM 700 C CA . THR A 1 91 ? -7.564 0.301 -0.767 1.00 82.62 91 THR A CA 1
ATOM 701 C C . THR A 1 91 ? -6.172 -0.305 -0.612 1.00 82.62 91 THR A C 1
ATOM 703 O O . THR A 1 91 ? -5.299 -0.065 -1.448 1.00 82.62 91 THR A O 1
ATOM 706 N N . LEU A 1 92 ? -5.956 -1.124 0.420 1.00 74.12 92 LEU A N 1
ATOM 707 C CA . LEU A 1 92 ? -4.694 -1.825 0.610 1.00 74.12 92 LEU A CA 1
ATOM 708 C C . LEU A 1 92 ? -4.455 -2.872 -0.487 1.00 74.12 92 LEU A C 1
ATOM 710 O O . LEU A 1 92 ? -3.360 -2.918 -1.050 1.00 74.12 92 LEU A O 1
ATOM 714 N N . THR A 1 93 ? -5.474 -3.681 -0.803 1.00 72.56 93 THR A N 1
ATOM 715 C CA . THR A 1 93 ? -5.386 -4.714 -1.853 1.00 72.56 93 THR A CA 1
ATOM 716 C C . THR A 1 93 ? -5.079 -4.109 -3.210 1.00 72.56 93 THR A C 1
ATOM 718 O O . THR A 1 93 ? -4.130 -4.526 -3.872 1.00 72.56 93 THR A O 1
ATOM 721 N N . VAL A 1 94 ? -5.823 -3.067 -3.584 1.00 80.06 94 VAL A N 1
ATOM 722 C CA . VAL A 1 94 ? -5.633 -2.355 -4.847 1.00 80.06 94 VAL A CA 1
ATOM 723 C C . VAL A 1 94 ? -4.226 -1.773 -4.917 1.00 80.06 94 VAL A C 1
ATOM 725 O O . VAL A 1 94 ? -3.582 -1.886 -5.953 1.00 80.06 94 VAL A O 1
ATOM 728 N N . ARG A 1 95 ? -3.700 -1.224 -3.814 1.00 80.19 95 ARG A N 1
ATOM 729 C CA . ARG A 1 95 ? -2.346 -0.657 -3.789 1.00 80.19 95 ARG A CA 1
ATOM 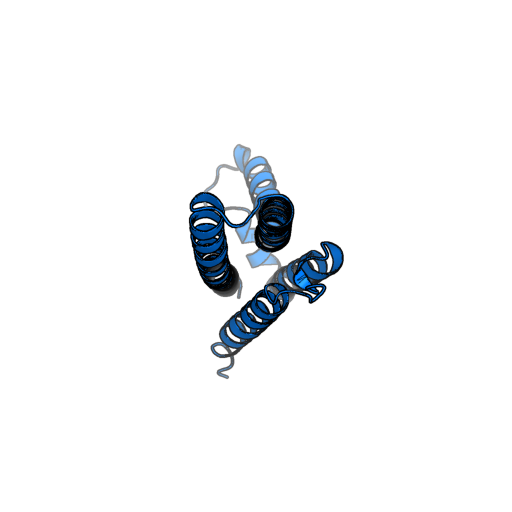730 C C . ARG A 1 95 ? -1.246 -1.710 -3.946 1.00 80.19 95 ARG A C 1
ATOM 732 O O . ARG A 1 95 ? -0.282 -1.462 -4.660 1.00 80.19 95 ARG A O 1
ATOM 739 N N . LEU A 1 96 ? -1.389 -2.884 -3.331 1.00 71.00 96 LEU A N 1
ATOM 740 C CA . LEU A 1 96 ? -0.455 -4.001 -3.534 1.00 71.00 96 LEU A CA 1
ATOM 741 C C . LEU A 1 96 ? -0.470 -4.496 -4.985 1.00 71.00 96 LEU A C 1
ATOM 743 O O . LEU A 1 96 ? 0.586 -4.652 -5.593 1.00 71.00 96 LEU A O 1
ATOM 747 N N . ILE A 1 97 ? -1.663 -4.704 -5.545 1.00 76.50 97 ILE A N 1
ATOM 748 C CA . ILE A 1 97 ? -1.826 -5.230 -6.905 1.00 76.50 97 ILE A CA 1
ATOM 749 C C . ILE A 1 97 ? -1.330 -4.222 -7.934 1.00 76.50 97 ILE A C 1
ATOM 751 O O . ILE A 1 97 ? -0.575 -4.599 -8.824 1.00 76.50 97 ILE A O 1
ATOM 755 N N . ALA A 1 98 ? -1.725 -2.952 -7.820 1.00 77.44 98 ALA A N 1
ATOM 756 C CA . ALA A 1 98 ? -1.341 -1.915 -8.770 1.00 77.44 98 ALA A CA 1
ATOM 757 C C . ALA A 1 98 ? 0.182 -1.769 -8.847 1.00 77.44 98 ALA A C 1
ATOM 759 O O . ALA A 1 98 ? 0.725 -1.752 -9.945 1.00 77.44 98 ALA A O 1
ATOM 760 N N . ASN A 1 99 ? 0.872 -1.747 -7.704 1.00 77.75 99 ASN A N 1
ATOM 761 C CA . ASN A 1 99 ? 2.322 -1.564 -7.681 1.00 77.75 99 ASN A CA 1
ATOM 762 C C . ASN A 1 99 ? 3.072 -2.736 -8.331 1.00 77.75 99 ASN A C 1
ATOM 764 O O . ASN A 1 99 ? 4.005 -2.503 -9.088 1.00 77.75 99 ASN A O 1
ATOM 768 N N . ILE A 1 100 ? 2.650 -3.980 -8.083 1.00 73.69 100 ILE A N 1
ATOM 769 C CA . ILE A 1 100 ? 3.334 -5.164 -8.625 1.00 73.69 100 ILE A CA 1
ATOM 770 C C . ILE A 1 100 ? 2.926 -5.405 -10.089 1.00 73.69 100 ILE A C 1
ATOM 772 O O . ILE A 1 100 ? 3.776 -5.647 -10.937 1.00 73.69 100 ILE A O 1
ATOM 776 N N . SER A 1 101 ? 1.638 -5.298 -10.432 1.00 77.25 101 SER A N 1
ATOM 777 C CA . SER A 1 101 ? 1.161 -5.542 -11.804 1.00 77.25 101 SER A CA 1
ATOM 778 C C . SER A 1 101 ? 1.575 -4.452 -12.793 1.00 77.25 101 SER A C 1
ATOM 780 O O . SER A 1 101 ? 2.045 -4.782 -13.881 1.00 77.25 101 SER A O 1
ATOM 782 N N . ALA A 1 102 ? 1.444 -3.168 -12.434 1.00 79.88 102 ALA A N 1
ATOM 783 C CA . ALA A 1 102 ? 1.865 -2.075 -13.308 1.00 79.88 102 ALA A CA 1
ATOM 784 C C . ALA A 1 102 ? 3.372 -2.136 -13.561 1.00 79.88 102 ALA A C 1
ATOM 786 O O . ALA A 1 102 ? 3.802 -1.926 -14.692 1.00 79.88 102 ALA A O 1
ATOM 787 N N . GLY A 1 103 ? 4.142 -2.502 -12.535 1.00 79.56 103 GLY A N 1
ATOM 788 C CA . GLY A 1 103 ? 5.579 -2.673 -12.637 1.00 79.56 103 GLY A CA 1
ATOM 789 C C . GLY A 1 103 ? 6.006 -3.700 -13.681 1.00 79.56 103 GLY A C 1
ATOM 790 O O . GLY A 1 103 ? 6.687 -3.378 -14.658 1.00 79.56 103 GLY A O 1
ATOM 791 N N . HIS A 1 104 ? 5.475 -4.922 -13.560 1.00 78.81 104 HIS A N 1
ATOM 792 C CA . HIS A 1 104 ? 5.690 -5.996 -14.538 1.00 78.81 104 HIS A CA 1
ATOM 793 C C . HIS A 1 104 ? 5.241 -5.613 -15.955 1.00 78.81 104 HIS A C 1
ATOM 795 O O . HIS A 1 104 ? 5.941 -5.918 -16.921 1.00 78.81 104 HIS A O 1
ATOM 801 N N . ILE A 1 105 ? 4.106 -4.918 -16.104 1.00 82.62 105 ILE A N 1
ATOM 802 C CA . ILE A 1 105 ? 3.613 -4.463 -17.416 1.00 82.62 105 ILE A CA 1
ATOM 803 C C . ILE A 1 105 ? 4.570 -3.435 -18.033 1.00 82.62 105 ILE A C 1
ATOM 805 O O . ILE A 1 105 ? 4.895 -3.536 -19.217 1.00 82.62 105 ILE A O 1
ATOM 809 N N . VAL A 1 106 ? 5.043 -2.462 -17.249 1.00 84.56 106 VAL A N 1
ATOM 810 C CA . VAL A 1 106 ? 5.983 -1.433 -17.718 1.00 84.56 106 VAL A CA 1
ATOM 811 C C . VAL A 1 106 ? 7.319 -2.064 -18.101 1.00 84.56 106 VAL A C 1
ATOM 813 O O . VAL A 1 106 ? 7.828 -1.791 -19.187 1.00 84.56 106 VAL A O 1
ATOM 816 N N . LEU A 1 107 ? 7.859 -2.959 -17.270 1.00 83.06 107 LEU A N 1
ATOM 817 C CA . LEU A 1 107 ? 9.100 -3.680 -17.559 1.00 83.06 107 LEU A CA 1
ATOM 818 C C . LEU A 1 107 ? 8.981 -4.546 -18.819 1.00 83.06 107 LEU A C 1
ATOM 820 O O . LEU A 1 107 ? 9.892 -4.535 -19.646 1.00 83.06 107 LEU A O 1
ATOM 824 N N . ALA A 1 108 ? 7.853 -5.234 -19.016 1.00 82.25 108 ALA A N 1
ATOM 825 C CA . ALA A 1 108 ? 7.591 -6.010 -20.227 1.00 82.25 108 ALA A CA 1
ATOM 826 C C . ALA A 1 108 ? 7.494 -5.122 -21.479 1.00 82.25 108 ALA A C 1
ATOM 828 O O . ALA A 1 108 ? 8.029 -5.472 -22.532 1.00 82.25 108 ALA A O 1
ATOM 829 N N . LEU A 1 109 ? 6.855 -3.952 -21.373 1.00 84.44 109 LEU A N 1
ATOM 830 C CA . LEU A 1 109 ? 6.760 -2.998 -22.479 1.00 84.44 109 LEU A CA 1
ATOM 831 C C . LEU A 1 109 ? 8.143 -2.451 -22.860 1.00 84.44 109 LEU A C 1
ATOM 833 O O . LEU A 1 109 ? 8.493 -2.414 -24.039 1.00 84.44 109 LEU A O 1
ATOM 837 N N . VAL A 1 110 ? 8.951 -2.078 -21.864 1.00 83.31 110 VAL A N 1
ATOM 838 C CA . VAL A 1 110 ? 10.320 -1.593 -22.077 1.00 83.31 110 VAL A CA 1
ATOM 839 C C . VAL A 1 110 ? 11.194 -2.695 -22.680 1.00 83.31 110 VAL A C 1
ATOM 841 O O . VAL A 1 110 ? 11.914 -2.429 -23.642 1.00 83.31 110 VAL A O 1
ATOM 844 N N . ALA A 1 111 ? 11.081 -3.939 -22.202 1.00 81.56 111 ALA A N 1
ATOM 845 C CA . ALA A 1 111 ? 11.785 -5.094 -22.762 1.00 81.56 111 ALA A CA 1
ATOM 846 C C . ALA A 1 111 ? 11.407 -5.372 -24.229 1.00 81.56 111 ALA A C 1
ATOM 848 O O . ALA A 1 111 ? 12.285 -5.654 -25.044 1.00 81.56 111 ALA A O 1
ATOM 849 N N . ASN A 1 112 ? 10.127 -5.235 -24.592 1.00 84.25 112 ASN A N 1
ATOM 850 C CA . ASN A 1 112 ? 9.675 -5.366 -25.981 1.00 84.25 112 ASN A CA 1
ATOM 851 C C . ASN A 1 112 ? 10.212 -4.242 -26.879 1.00 84.25 112 ASN A C 1
ATOM 853 O O . ASN A 1 112 ? 10.599 -4.493 -28.016 1.00 84.25 112 ASN A O 1
ATOM 857 N N . CYS A 1 113 ? 10.287 -3.005 -26.385 1.00 81.94 113 CYS A N 1
ATOM 858 C CA . CYS A 1 113 ? 10.922 -1.919 -27.135 1.00 81.94 113 CYS A CA 1
ATOM 859 C C . CYS A 1 113 ? 12.429 -2.166 -27.321 1.00 81.94 113 CYS A C 1
ATOM 861 O O . CYS A 1 113 ? 12.970 -1.922 -28.398 1.00 81.94 113 CYS A O 1
ATOM 863 N N . LEU A 1 114 ? 13.100 -2.687 -26.290 1.00 81.50 114 LEU A N 1
ATOM 864 C CA . LEU A 1 114 ? 14.522 -3.035 -26.324 1.00 81.50 114 LEU A CA 1
ATOM 865 C C . LEU A 1 114 ? 14.837 -4.163 -27.315 1.00 81.50 114 LEU A C 1
ATOM 867 O O . LEU A 1 114 ? 15.910 -4.139 -27.909 1.00 81.50 114 LEU A O 1
ATOM 871 N N . SER A 1 115 ? 13.933 -5.128 -27.510 1.00 80.62 115 SER A N 1
ATOM 872 C CA . SER A 1 115 ? 14.157 -6.246 -28.438 1.00 80.62 115 SER A CA 1
ATOM 873 C C . SER A 1 115 ? 14.024 -5.852 -29.913 1.00 80.62 115 SER A C 1
ATOM 875 O O . SER A 1 115 ? 14.668 -6.461 -30.764 1.00 80.62 115 SER A O 1
ATOM 877 N N . VAL A 1 116 ? 13.216 -4.831 -30.219 1.00 82.06 116 VAL A N 1
ATOM 878 C CA . VAL A 1 116 ? 12.992 -4.333 -31.589 1.00 82.06 116 VAL A CA 1
ATOM 879 C C . VAL A 1 116 ? 14.030 -3.282 -31.998 1.00 82.06 116 VAL A C 1
ATOM 881 O O . VAL A 1 116 ? 14.358 -3.158 -33.179 1.00 82.06 116 VAL A O 1
ATOM 884 N N . CYS A 1 117 ? 14.568 -2.513 -31.049 1.00 75.31 117 CYS A N 1
ATOM 885 C CA . CYS A 1 117 ? 15.596 -1.520 -31.343 1.00 75.31 117 CYS A CA 1
ATOM 886 C C . CYS A 1 117 ? 16.977 -2.169 -31.552 1.00 75.31 117 CYS A C 1
ATOM 888 O O . CYS A 1 117 ? 17.497 -2.859 -30.680 1.00 75.31 117 CYS A O 1
ATOM 890 N N . ASN A 1 118 ? 17.622 -1.868 -32.684 1.00 70.94 118 ASN A N 1
ATOM 891 C CA . ASN A 1 118 ? 19.040 -2.179 -32.894 1.00 70.94 118 ASN A CA 1
ATOM 892 C C . ASN A 1 118 ? 19.917 -1.483 -31.840 1.00 70.94 118 ASN A C 1
ATOM 894 O O . ASN A 1 118 ? 19.549 -0.426 -31.336 1.00 70.94 118 ASN A O 1
ATOM 898 N N . MET A 1 119 ? 21.095 -2.050 -31.546 1.00 67.56 119 MET A N 1
ATOM 899 C CA . MET A 1 119 ? 22.090 -1.480 -30.623 1.00 67.56 119 MET A CA 1
ATOM 900 C C . MET A 1 119 ? 22.479 -0.046 -31.031 1.00 67.56 119 MET A C 1
ATOM 902 O O . MET A 1 119 ? 23.364 0.166 -31.857 1.00 67.56 119 MET A O 1
ATOM 906 N N . SER A 1 120 ? 21.808 0.942 -30.444 1.00 77.88 120 SER A N 1
ATOM 907 C CA . SER A 1 120 ? 22.027 2.375 -30.641 1.00 77.88 120 SER A CA 1
ATOM 908 C C . SER A 1 120 ? 22.151 3.074 -29.289 1.00 77.88 120 SER A C 1
ATOM 910 O O . SER A 1 120 ? 21.775 2.536 -28.253 1.00 77.88 120 SER A O 1
ATOM 912 N N . LEU A 1 121 ? 22.629 4.321 -29.273 1.00 75.38 121 LEU A N 1
ATOM 913 C CA . LEU A 1 121 ? 22.724 5.122 -28.041 1.00 75.38 121 LEU A CA 1
ATOM 914 C C . LEU A 1 121 ? 21.369 5.260 -27.301 1.00 75.38 121 LEU A C 1
ATOM 916 O O . LEU A 1 121 ? 21.322 5.490 -26.098 1.00 75.38 121 LEU A O 1
ATOM 920 N N . SER A 1 122 ? 20.248 5.109 -28.009 1.00 77.88 122 SER A N 1
ATOM 921 C CA . SER A 1 122 ? 18.910 5.108 -27.413 1.00 77.88 122 SER A CA 1
ATOM 922 C C . SER A 1 122 ? 18.594 3.838 -26.613 1.00 77.88 122 SER A C 1
ATOM 924 O O . SER A 1 122 ? 17.854 3.924 -25.633 1.00 77.88 122 SER A O 1
ATOM 926 N N . THR A 1 123 ? 19.158 2.675 -26.964 1.00 82.06 123 THR A N 1
ATOM 927 C CA . THR A 1 123 ? 18.923 1.431 -26.210 1.00 82.06 123 THR A CA 1
ATOM 928 C C . THR A 1 123 ? 19.654 1.442 -24.872 1.00 82.06 123 THR A C 1
ATOM 930 O O . THR A 1 123 ? 19.099 0.992 -23.872 1.00 82.06 123 THR A O 1
ATOM 933 N N . THR A 1 124 ? 20.851 2.033 -24.806 1.00 81.00 124 THR A N 1
ATOM 934 C CA . THR A 1 124 ? 21.596 2.178 -23.544 1.00 81.00 124 THR A CA 1
ATOM 935 C C . THR A 1 124 ? 20.888 3.113 -22.561 1.00 81.00 124 THR A C 1
ATOM 937 O O . THR A 1 124 ? 20.837 2.814 -21.368 1.00 81.00 124 THR A O 1
ATOM 940 N N . LEU A 1 125 ? 20.268 4.194 -23.050 1.00 84.00 125 LEU A N 1
ATOM 941 C CA . LEU A 1 125 ? 19.439 5.085 -22.232 1.00 84.00 125 LEU A CA 1
ATOM 942 C C . LEU A 1 125 ? 18.198 4.358 -21.681 1.00 84.00 125 LEU A C 1
ATOM 944 O O . LEU A 1 125 ? 17.899 4.462 -20.492 1.00 84.00 125 LEU A O 1
ATOM 948 N N . MET A 1 126 ? 17.502 3.591 -22.528 1.00 83.69 126 MET A N 1
ATOM 949 C CA . MET A 1 126 ? 16.327 2.800 -22.132 1.00 83.69 126 MET A CA 1
ATOM 950 C C . MET A 1 126 ? 16.664 1.734 -21.080 1.00 83.69 126 MET A C 1
ATOM 952 O O . MET A 1 126 ? 15.890 1.544 -20.144 1.00 83.69 126 MET A O 1
ATOM 956 N N . LEU A 1 127 ? 17.828 1.083 -21.182 1.00 83.75 127 LEU A N 1
ATOM 957 C CA . LEU A 1 127 ? 18.311 0.145 -20.159 1.00 83.75 127 LEU A CA 1
ATOM 958 C C . LEU A 1 127 ? 18.580 0.840 -18.819 1.00 83.75 127 LEU A C 1
ATOM 960 O O . LEU A 1 127 ? 18.242 0.314 -17.761 1.00 83.75 127 LEU A O 1
ATOM 964 N N . PHE A 1 128 ? 19.159 2.042 -18.840 1.00 86.25 128 PHE A N 1
ATOM 965 C CA . PHE A 1 128 ? 19.362 2.817 -17.614 1.00 86.25 128 PHE A CA 1
ATOM 966 C C . PHE A 1 128 ? 18.031 3.184 -16.947 1.00 86.25 128 PHE A C 1
ATOM 968 O O . PHE A 1 128 ? 17.889 3.056 -15.730 1.00 86.25 128 PHE A O 1
ATOM 975 N N . LEU A 1 129 ? 17.039 3.582 -17.749 1.00 86.38 129 LEU A N 1
ATOM 976 C CA . LEU A 1 129 ? 15.677 3.853 -17.291 1.00 86.38 129 LEU A CA 1
ATOM 977 C C . LEU A 1 129 ? 15.013 2.603 -16.695 1.00 86.38 129 LEU A C 1
ATOM 979 O O . LEU A 1 129 ? 14.415 2.701 -15.626 1.00 86.38 129 LEU A O 1
ATOM 983 N N . SER A 1 130 ? 15.155 1.429 -17.321 1.00 84.75 130 SER A N 1
ATOM 984 C CA . SER A 1 130 ? 14.562 0.185 -16.810 1.00 84.75 130 SER A CA 1
ATOM 985 C C . SER A 1 130 ? 15.187 -0.262 -15.487 1.00 84.75 130 SER A C 1
ATOM 987 O O . SER A 1 130 ? 14.485 -0.717 -14.586 1.00 84.75 130 SER A O 1
ATOM 989 N N . VAL A 1 131 ? 16.504 -0.107 -15.327 1.00 85.44 131 VAL A N 1
ATOM 990 C CA . VAL A 1 131 ? 17.191 -0.381 -14.054 1.00 85.44 131 VAL A CA 1
ATOM 991 C C . VAL A 1 131 ? 16.754 0.615 -12.976 1.00 85.44 131 VAL A C 1
ATOM 993 O O . VAL A 1 131 ? 16.430 0.202 -11.864 1.00 85.44 131 VAL A O 1
ATOM 996 N N . GLY A 1 132 ? 16.678 1.910 -13.301 1.00 88.25 132 GLY A N 1
ATOM 997 C CA . GLY A 1 132 ? 16.185 2.933 -12.374 1.00 88.25 132 GLY A CA 1
ATOM 998 C C . GLY A 1 132 ? 14.746 2.677 -11.916 1.00 88.25 132 GLY A C 1
ATOM 999 O O . GLY A 1 132 ? 14.436 2.820 -10.733 1.00 88.25 132 GLY A O 1
ATOM 1000 N N . TYR A 1 133 ? 13.885 2.228 -12.829 1.00 86.25 133 TYR A N 1
ATOM 1001 C CA . TYR A 1 133 ? 12.500 1.878 -12.524 1.00 86.25 133 TYR A CA 1
ATOM 1002 C C . TYR A 1 133 ? 12.394 0.668 -11.582 1.00 86.25 133 TYR A C 1
ATOM 1004 O O . TYR A 1 133 ? 11.637 0.716 -10.615 1.00 86.25 133 TYR A O 1
ATOM 1012 N N . ASN A 1 134 ? 13.231 -0.361 -11.766 1.00 83.56 134 ASN A N 1
ATOM 1013 C CA . ASN A 1 134 ? 13.309 -1.491 -10.829 1.00 83.56 134 ASN A CA 1
ATOM 1014 C C . ASN A 1 134 ? 13.681 -1.046 -9.403 1.00 83.56 134 ASN A C 1
ATOM 1016 O O . ASN A 1 134 ? 13.076 -1.498 -8.431 1.00 83.56 134 ASN A O 1
ATOM 1020 N N . PHE A 1 135 ? 14.647 -0.131 -9.249 1.00 86.44 135 PHE A N 1
ATOM 1021 C CA . PHE A 1 135 ? 14.992 0.412 -7.927 1.00 86.44 135 PHE A CA 1
ATOM 1022 C C . PHE A 1 135 ? 13.828 1.176 -7.290 1.00 86.44 135 PHE A C 1
ATOM 1024 O O . PHE A 1 135 ? 13.596 1.064 -6.083 1.00 86.44 135 PHE A O 1
ATOM 1031 N N . PHE A 1 136 ? 13.085 1.933 -8.096 1.00 85.69 136 PHE A N 1
ATOM 1032 C CA . PHE A 1 136 ? 11.898 2.641 -7.635 1.00 85.69 136 PHE A CA 1
ATOM 1033 C C . PHE A 1 136 ? 10.812 1.674 -7.139 1.00 85.69 136 PHE A C 1
ATOM 1035 O O . PHE A 1 136 ? 10.241 1.881 -6.069 1.00 85.69 136 PHE A O 1
ATOM 1042 N N . GLU A 1 137 ? 10.569 0.577 -7.850 1.00 84.12 137 GLU A N 1
ATOM 1043 C CA . GLU A 1 137 ? 9.615 -0.454 -7.433 1.00 84.12 137 GLU A CA 1
ATOM 1044 C C . GLU A 1 137 ? 9.986 -1.133 -6.110 1.00 84.12 137 GLU A C 1
ATOM 1046 O O . GLU A 1 137 ? 9.131 -1.308 -5.233 1.00 84.12 137 GLU A O 1
ATOM 1051 N N . VAL A 1 138 ? 11.271 -1.456 -5.920 1.00 82.62 138 VAL A N 1
ATOM 1052 C CA . VAL A 1 138 ? 11.779 -1.991 -4.648 1.00 82.62 138 VAL A CA 1
ATOM 1053 C C . VAL A 1 138 ? 11.487 -1.016 -3.504 1.00 82.62 138 VAL A C 1
ATOM 1055 O O . VAL A 1 138 ? 11.003 -1.422 -2.445 1.00 82.62 138 VAL A O 1
ATOM 1058 N N . PHE A 1 139 ? 11.719 0.282 -3.715 1.00 85.38 139 PHE A N 1
ATOM 1059 C CA . PHE A 1 139 ? 11.435 1.316 -2.719 1.00 85.38 139 PHE A CA 1
ATOM 1060 C C . PHE A 1 139 ? 9.941 1.401 -2.367 1.00 85.38 139 PHE A C 1
ATOM 1062 O O . PHE A 1 139 ? 9.572 1.431 -1.189 1.00 85.38 139 PHE A O 1
ATOM 1069 N N . VAL A 1 140 ? 9.067 1.365 -3.374 1.00 83.75 140 VAL A N 1
ATOM 1070 C CA . VAL A 1 140 ? 7.610 1.375 -3.179 1.00 83.75 140 VAL A CA 1
ATOM 1071 C C . VAL A 1 140 ? 7.137 0.144 -2.390 1.00 83.75 140 VAL A C 1
ATOM 1073 O O . VAL A 1 140 ? 6.255 0.267 -1.535 1.00 83.75 140 VAL A O 1
ATOM 1076 N N . CYS A 1 141 ? 7.750 -1.027 -2.597 1.00 79.69 141 CYS A N 1
ATOM 1077 C CA . CYS A 1 141 ? 7.431 -2.239 -1.837 1.00 79.69 141 CYS A CA 1
ATOM 1078 C C . CYS A 1 141 ? 7.695 -2.086 -0.330 1.00 79.69 141 CYS A C 1
ATOM 1080 O O . CYS A 1 141 ? 6.868 -2.518 0.481 1.00 79.69 141 CYS A O 1
ATOM 1082 N N . PHE A 1 142 ? 8.794 -1.429 0.060 1.00 80.69 142 PHE A N 1
ATOM 1083 C CA . PHE A 1 142 ? 9.089 -1.146 1.469 1.00 80.69 142 PHE A CA 1
ATOM 1084 C C . PHE A 1 142 ? 8.086 -0.169 2.087 1.00 80.69 142 PHE A C 1
ATOM 1086 O O . PHE A 1 142 ? 7.582 -0.417 3.185 1.00 80.69 142 PHE A O 1
ATOM 1093 N N . ILE A 1 143 ? 7.740 0.907 1.372 1.00 84.25 143 ILE A N 1
ATOM 1094 C CA . ILE A 1 143 ? 6.736 1.875 1.838 1.00 84.25 143 ILE A CA 1
ATOM 1095 C C . ILE A 1 143 ? 5.384 1.193 2.051 1.00 84.25 143 ILE A C 1
ATOM 1097 O O . ILE A 1 143 ? 4.710 1.449 3.050 1.00 84.25 143 ILE A O 1
ATOM 1101 N N . GLN A 1 144 ? 4.981 0.299 1.149 1.00 78.69 144 GLN A N 1
ATOM 1102 C CA . GLN A 1 144 ? 3.698 -0.384 1.266 1.00 78.69 144 GLN A CA 1
ATOM 1103 C C . GLN A 1 144 ? 3.637 -1.300 2.497 1.00 78.69 144 GLN A C 1
ATOM 1105 O O . GLN A 1 144 ? 2.628 -1.300 3.207 1.00 78.69 144 GLN A O 1
ATOM 1110 N N . ALA A 1 145 ? 4.717 -2.031 2.792 1.00 78.38 145 ALA A N 1
ATOM 1111 C CA . ALA A 1 145 ? 4.814 -2.845 4.006 1.00 78.38 145 ALA A CA 1
ATOM 1112 C C . ALA A 1 145 ? 4.788 -1.981 5.285 1.00 78.38 145 ALA A C 1
ATOM 1114 O O . ALA A 1 145 ? 4.141 -2.341 6.275 1.00 78.38 145 ALA A O 1
ATOM 1115 N N . TYR A 1 146 ? 5.432 -0.811 5.254 1.00 82.00 146 TYR A N 1
ATOM 1116 C CA . TYR A 1 146 ? 5.405 0.150 6.356 1.00 82.00 146 TYR A CA 1
ATOM 1117 C C . TYR A 1 146 ? 3.999 0.717 6.603 1.00 82.00 146 TYR A C 1
ATOM 1119 O O . TYR A 1 146 ? 3.496 0.646 7.722 1.00 82.00 146 TYR A O 1
ATOM 1127 N N . ILE A 1 147 ? 3.319 1.223 5.566 1.00 82.31 147 ILE A N 1
ATOM 1128 C CA . ILE A 1 147 ? 1.974 1.801 5.717 1.00 82.31 147 ILE A CA 1
ATOM 1129 C C . ILE A 1 147 ? 0.989 0.750 6.226 1.00 82.31 147 ILE A C 1
ATOM 1131 O O . ILE A 1 147 ? 0.174 1.054 7.093 1.00 82.31 147 ILE A O 1
ATOM 1135 N N . PHE A 1 148 ? 1.071 -0.487 5.724 1.00 74.69 148 PHE A N 1
ATOM 1136 C CA . PHE A 1 148 ? 0.195 -1.569 6.171 1.00 74.69 148 PHE A CA 1
ATOM 1137 C C . PHE A 1 148 ? 0.270 -1.787 7.683 1.00 74.69 148 PHE A C 1
ATOM 1139 O O . PHE A 1 148 ? -0.743 -1.891 8.371 1.00 74.69 148 PHE A O 1
ATOM 1146 N N . THR A 1 149 ? 1.482 -1.822 8.214 1.00 75.75 149 THR A N 1
ATOM 1147 C CA . THR A 1 149 ? 1.709 -2.142 9.623 1.00 75.75 149 THR A CA 1
ATOM 1148 C C . THR A 1 149 ? 1.514 -0.958 10.541 1.00 75.75 149 THR A C 1
ATOM 1150 O O . THR A 1 149 ? 1.021 -1.136 11.654 1.00 75.75 149 THR A O 1
ATOM 1153 N N . LEU A 1 150 ? 1.751 0.258 10.055 1.00 80.31 150 LEU A N 1
ATOM 1154 C CA . LEU A 1 150 ? 1.281 1.463 10.723 1.00 80.31 150 LEU A CA 1
ATOM 1155 C C . LEU A 1 150 ? -0.250 1.450 10.862 1.00 80.31 150 LEU A C 1
ATOM 1157 O O . LEU A 1 150 ? -0.765 1.698 11.948 1.00 80.31 150 LEU A O 1
ATOM 1161 N N . LEU A 1 151 ? -0.984 1.080 9.807 1.00 75.50 151 LEU A N 1
ATOM 1162 C CA . LEU A 1 151 ? -2.448 1.002 9.846 1.00 75.50 151 LEU A CA 1
ATOM 1163 C C . LEU A 1 151 ? -2.950 -0.035 10.859 1.00 75.50 151 LEU A C 1
ATOM 1165 O O . LEU A 1 151 ? -3.874 0.243 11.620 1.00 75.50 151 LEU A O 1
ATOM 1169 N N . ILE A 1 152 ? -2.328 -1.219 10.882 1.00 71.56 152 ILE A N 1
ATOM 1170 C CA . ILE A 1 152 ? -2.677 -2.283 11.833 1.00 71.56 152 ILE A CA 1
ATOM 1171 C C . ILE A 1 152 ? -2.356 -1.870 13.265 1.00 71.56 152 ILE A C 1
ATOM 1173 O O . ILE A 1 152 ? -3.171 -2.095 14.155 1.00 71.56 152 ILE A O 1
ATOM 1177 N N . THR A 1 153 ? -1.183 -1.284 13.508 1.00 75.25 153 THR A N 1
ATOM 1178 C CA . THR A 1 153 ? -0.792 -0.887 14.867 1.00 75.25 153 THR A CA 1
ATOM 1179 C C . THR A 1 153 ? -1.708 0.206 15.402 1.00 75.25 153 THR A C 1
ATOM 1181 O O . THR A 1 153 ? -2.183 0.079 16.529 1.00 75.25 153 THR A O 1
ATOM 1184 N N . LEU A 1 154 ? -2.036 1.211 14.586 1.00 71.94 154 LEU A N 1
ATOM 1185 C CA . LEU A 1 154 ? -2.990 2.265 14.930 1.00 71.94 154 LEU A CA 1
ATOM 1186 C C . LEU A 1 154 ? -4.363 1.672 15.281 1.00 71.94 154 LEU A C 1
ATOM 1188 O O . LEU A 1 154 ? -4.859 1.907 16.379 1.00 71.94 154 LEU A O 1
ATOM 1192 N N . TYR A 1 155 ? -4.897 0.783 14.441 1.00 68.81 155 TYR A N 1
ATOM 1193 C CA . TYR A 1 155 ? -6.185 0.129 14.698 1.00 68.81 155 TYR A CA 1
ATOM 1194 C C . TYR A 1 155 ? -6.159 -0.771 15.947 1.00 68.81 155 TYR A C 1
ATOM 1196 O O . TYR A 1 155 ? -7.080 -0.760 16.754 1.00 68.81 155 TYR A O 1
ATOM 1204 N N . SER A 1 156 ? -5.073 -1.516 16.175 1.00 67.25 156 SER A N 1
ATOM 1205 C CA . SER A 1 156 ? -4.906 -2.357 17.375 1.00 67.25 156 SER A CA 1
ATOM 1206 C C . SER A 1 156 ? -4.732 -1.567 18.680 1.00 67.25 156 SER A C 1
ATOM 1208 O O . SER A 1 156 ? -4.821 -2.122 19.778 1.00 67.25 156 SER A O 1
ATOM 1210 N N . ASN A 1 157 ? -4.397 -0.282 18.570 1.00 67.44 157 ASN A N 1
ATOM 1211 C CA . ASN A 1 157 ? -4.299 0.625 19.705 1.00 67.44 157 ASN A CA 1
ATOM 1212 C C . ASN A 1 157 ? -5.631 1.339 19.958 1.00 67.44 157 ASN A C 1
ATOM 1214 O O . ASN A 1 157 ? -5.955 1.597 21.114 1.00 67.44 157 ASN A O 1
ATOM 1218 N N . GLU A 1 158 ? -6.407 1.607 18.906 1.00 64.12 158 GLU A N 1
ATOM 1219 C CA . GLU A 1 158 ? -7.771 2.140 18.999 1.00 64.12 158 GLU A CA 1
ATOM 1220 C C . GLU A 1 158 ? -8.777 1.086 19.501 1.00 64.12 158 GLU A C 1
ATOM 1222 O O . GLU A 1 158 ? -9.707 1.419 20.238 1.00 64.12 158 GLU A O 1
ATOM 1227 N N . HIS A 1 159 ? -8.557 -0.195 19.187 1.00 58.41 159 HIS A N 1
ATOM 1228 C CA . HIS A 1 159 ? -9.409 -1.312 19.598 1.00 58.41 159 HIS A CA 1
ATOM 1229 C C . HIS A 1 159 ? -8.692 -2.238 20.603 1.00 58.41 159 HIS A C 1
ATOM 1231 O O . HIS A 1 159 ? -7.751 -2.930 20.209 1.00 58.41 159 HIS A O 1
ATOM 1237 N N . PRO A 1 160 ? -9.092 -2.270 21.893 1.00 49.59 160 PRO A N 1
ATOM 1238 C CA . PRO A 1 160 ? -8.607 -3.263 22.852 1.00 49.59 160 PRO A CA 1
ATOM 1239 C C . PRO A 1 160 ? -9.221 -4.649 22.635 1.00 49.59 160 PRO A C 1
ATOM 1241 O O . PRO A 1 160 ? -10.444 -4.726 22.367 1.00 49.59 160 PRO A O 1
#

Foldseek 3Di:
DDPLPVVLVVQLVVQLVLLVQLLDPPDVRLLLDLVSLLCVLVVVLVVLLVVLCVPDVPLVLCVLDDPPDDPVCSVVSSVVVVVVSVVVSVVLSCLSNCLSVVLVVVLVVLVVVLVPDDPDPVSVVSVVVNVVSSVVSSVSSSVSSVVVSVVVSVSVVSGD

Organism: NCBI:txid146087

Sequence (160 aa):
MKTKSSLPGALIFLIAFINLIGLTPFTFGLSSSLWFSSGLALSLWGYLIFSGMLYNPKKFLGHFLPSGTPVILSPFLILIETISVLIRPLTLTVRLIANISAGHIVLALVANCLSVCNMSLSTTLMLFLSVGYNFFEVFVCFIQAYIFTLLITLYSNEHP

Secondary structure (DSSP, 8-state):
---SSSHHHHHHHHHHHHHHHHTSTTS--GGGSHHHHHHHHHHHHHHHHHHHHHH-HHHHHHHTS-TT--TTTHHHHHHHHHHHHHHHHHHHHHHHHHHHHHHHHHHHHHHHHHHHS-SSHHHHHHHHHHHHHHHHHHHHHHHHHHHHHHHHHHHHHH--

InterPro domains:
  IPR000568 ATP synthase, F0 complex, subunit A [PF00119] (10-156)
  IPR000568 ATP synthase, F0 complex, subunit A [PR00123] (7-23)
  IPR000568 ATP synthase, F0 complex, subunit A [PR00123] (68-83)
  IPR000568 ATP synthase, F0 complex, subunit A [PR00123] (88-110)
  IPR000568 ATP synthase, F0 complex, subunit A [PR00123] (143-158)
  IPR000568 ATP synthase, F0 complex, subunit A [TIGR01131] (10-159)
  IPR023011 AT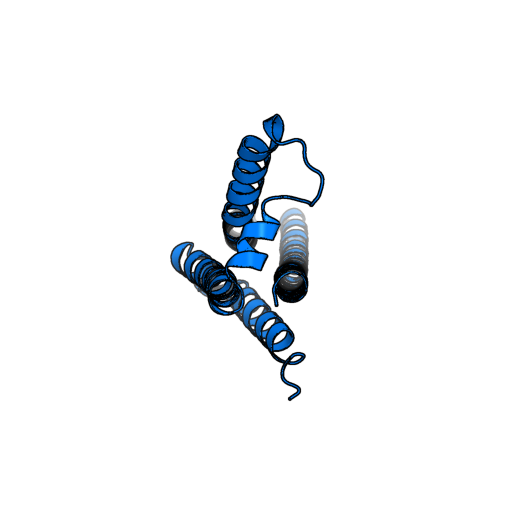P synthase, F0 complex, subunit A, active site [PS00449] (91-100)
  IPR035908 ATP synthase, F0 complex, subunit A superfamily [G3DSA:1.20.120.220] (3-159)
  IPR035908 ATP synthase, F0 complex, subunit A superfamily [SSF81336] (7-156)
  IPR045083 ATP synthase, F0 complex, subunit A, bacterial/mitochondria [PTHR11410] (10-158)

pLDDT: mean 74.3, std 10.12, range [34.53, 88.25]